Protein AF-W1Y4M2-F1 (afdb_monomer)

Solvent-accessible surface area (backbone atoms only — not comparable to full-atom values): 7647 Å² total; per-residue (Å²): 134,88,75,59,77,91,71,73,67,55,81,85,71,68,74,79,89,86,78,82,62,55,42,86,96,42,93,71,65,16,38,58,56,36,50,49,54,48,40,34,70,77,71,68,44,55,77,74,54,58,80,78,52,89,84,83,92,72,84,88,68,75,69,43,73,35,68,99,82,48,83,41,79,47,55,81,68,53,75,62,47,54,56,49,50,55,49,49,51,54,66,71,70,59,85,86,71,98,59,93,81,86,84,87,88,78,83,73,81,96,108

Mean predicted aligned error: 7.59 Å

Sequence (111 aa):
MQKNAAKVIEGEALDLLIGSRPVKDEEKEGVTKFINSLLEKEYGFIERDLLSAELEIVPAGKARDMGFDRSMVMAYGQDDRVCAYTSLVAMLEVDNVKRTTCCLLVDKEEI

pLDDT: mean 88.63, std 12.81, range [44.97, 98.12]

InterPro domains:
  IPR001948 Peptidase M18 [PF02127] (19-111)
  IPR023358 Peptidase M18, domain 2 [G3DSA:2.30.250.10] (1-57)

Foldseek 3Di:
DDDDPVPPADPVNPDDDPDDDADPPDPPCRTVVVVQVVCCVPPVDGPVVVVVDDDDDFDPDDKDQDDPVSPDIDDPPCPCVVVLVVQVVCVVPDDDDPDDDDDDDDPDPPD

Nearest PDB structures (foldseek):
  2glf-assembly1_A  TM=9.307E-01  e=1.876E-04  Thermotoga maritima
  1y7e-assembly1_A  TM=9.305E-01  e=4.956E-04  Borreliella burgdorferi

Organism: NCBI:txid408170

Structure (mmCIF, N/CA/C/O backbone):
data_AF-W1Y4M2-F1
#
_entry.id   AF-W1Y4M2-F1
#
loop_
_atom_site.group_PDB
_atom_site.id
_atom_site.type_symbol
_atom_site.label_atom_id
_atom_site.label_alt_id
_atom_site.label_comp_id
_atom_site.label_asym_id
_atom_site.label_entity_id
_atom_site.label_seq_id
_atom_site.pdbx_PDB_ins_code
_atom_site.Cartn_x
_atom_site.Cartn_y
_atom_site.Cartn_z
_atom_site.occupancy
_atom_site.B_iso_or_equiv
_atom_site.auth_seq_id
_atom_site.auth_comp_id
_atom_site.auth_asym_id
_atom_site.auth_atom_id
_atom_site.pdbx_PDB_model_num
ATOM 1 N N . MET A 1 1 ? 10.516 30.936 23.538 1.00 44.97 1 MET A N 1
ATOM 2 C CA . MET A 1 1 ? 10.853 29.511 23.743 1.00 44.97 1 MET A CA 1
ATOM 3 C C . MET A 1 1 ? 10.730 28.801 22.405 1.00 44.97 1 MET A C 1
ATOM 5 O O . MET A 1 1 ? 9.619 28.565 21.954 1.00 44.97 1 MET A O 1
ATOM 9 N N . GLN A 1 2 ? 11.857 28.562 21.732 1.00 48.25 2 GLN A N 1
ATOM 10 C CA . GLN A 1 2 ? 11.913 27.779 20.495 1.00 48.25 2 GLN A CA 1
ATOM 11 C C . GLN A 1 2 ? 11.725 26.303 20.856 1.00 48.25 2 GLN A C 1
ATOM 13 O O . GLN A 1 2 ? 12.597 25.710 21.488 1.00 48.25 2 GLN A O 1
ATOM 18 N N . LYS A 1 3 ? 10.586 25.704 20.497 1.00 52.72 3 LYS A N 1
ATOM 19 C CA . LYS A 1 3 ? 10.509 24.242 20.424 1.00 52.72 3 LYS A CA 1
ATOM 20 C C . LYS A 1 3 ? 11.233 23.830 19.139 1.00 52.72 3 LYS A C 1
ATOM 22 O O . LYS A 1 3 ? 10.858 24.285 18.063 1.00 52.72 3 LYS A O 1
ATOM 27 N N . ASN A 1 4 ? 12.282 23.014 19.256 1.00 53.75 4 ASN A N 1
ATOM 28 C CA . ASN A 1 4 ? 12.906 22.359 18.103 1.00 53.75 4 ASN A CA 1
ATOM 29 C C . ASN A 1 4 ? 11.829 21.577 17.337 1.00 53.75 4 ASN A C 1
ATOM 31 O O . ASN A 1 4 ? 11.005 20.913 17.967 1.00 53.75 4 ASN A O 1
ATOM 35 N N . ALA A 1 5 ? 11.843 21.638 16.002 1.00 54.38 5 ALA A N 1
ATOM 36 C CA . ALA A 1 5 ? 10.847 21.009 15.125 1.00 54.38 5 ALA A CA 1
ATOM 37 C C . ALA A 1 5 ? 10.612 19.510 15.426 1.00 54.38 5 ALA A C 1
ATOM 39 O O . ALA A 1 5 ? 9.502 19.015 15.269 1.00 54.38 5 ALA A O 1
ATOM 40 N N . ALA A 1 6 ? 11.620 18.827 15.977 1.00 54.41 6 ALA A N 1
ATOM 41 C CA . ALA A 1 6 ? 11.553 17.441 16.447 1.00 54.41 6 ALA A CA 1
ATOM 42 C C . ALA A 1 6 ? 10.596 17.182 17.638 1.00 54.41 6 ALA A C 1
ATOM 44 O O . ALA A 1 6 ? 10.378 16.032 17.995 1.00 54.41 6 ALA A O 1
ATOM 45 N N . LYS A 1 7 ? 10.041 18.221 18.281 1.00 54.44 7 LYS A N 1
ATOM 46 C CA . LYS A 1 7 ? 9.067 18.128 19.394 1.00 54.44 7 LYS A CA 1
ATOM 47 C C . LYS A 1 7 ? 7.701 18.748 19.060 1.00 54.44 7 LYS A C 1
ATOM 49 O O . LYS A 1 7 ? 6.955 19.112 19.968 1.00 54.44 7 LYS A O 1
ATOM 54 N N . VAL A 1 8 ? 7.406 18.991 17.782 1.00 58.75 8 VAL A N 1
ATOM 55 C CA . VAL A 1 8 ? 6.182 19.715 17.387 1.00 58.75 8 VAL A CA 1
ATO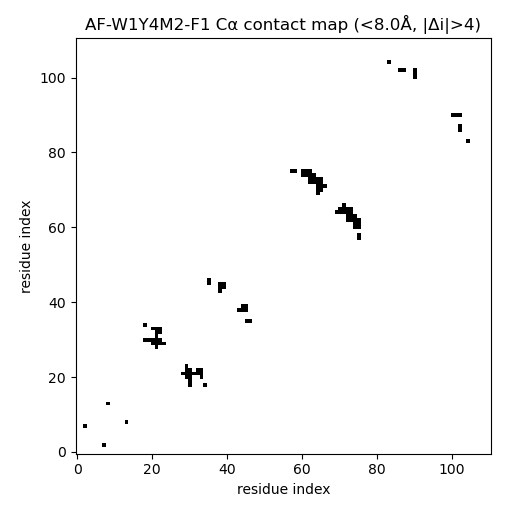M 56 C C . VAL A 1 8 ? 4.970 18.787 17.281 1.00 58.75 8 VAL A C 1
ATOM 58 O O . VAL A 1 8 ? 3.857 19.245 17.515 1.00 58.75 8 VAL A O 1
ATOM 61 N N . ILE A 1 9 ? 5.176 17.497 17.010 1.00 62.97 9 ILE A N 1
ATOM 62 C CA . ILE A 1 9 ? 4.112 16.490 16.955 1.00 62.97 9 ILE A CA 1
ATOM 63 C C . ILE A 1 9 ? 4.592 15.301 17.785 1.00 62.97 9 ILE A C 1
ATOM 65 O O . ILE A 1 9 ? 5.501 14.581 17.380 1.00 62.97 9 ILE A O 1
ATOM 69 N N . GLU A 1 10 ? 4.052 15.153 18.991 1.00 69.00 10 GLU A N 1
ATOM 70 C CA . GLU A 1 10 ? 4.227 13.926 19.773 1.00 69.00 10 GLU A CA 1
ATOM 71 C C . GLU A 1 10 ? 3.447 12.809 19.059 1.00 69.00 10 GLU A C 1
ATOM 73 O O . GLU A 1 10 ? 2.424 13.092 18.442 1.00 69.00 10 GLU A O 1
ATOM 78 N N . GLY A 1 11 ? 3.920 11.557 19.083 1.00 64.00 11 GLY A N 1
ATOM 79 C CA . GLY A 1 11 ? 3.228 10.449 18.397 1.00 64.00 11 GLY A CA 1
ATOM 80 C C . GLY A 1 11 ? 1.768 10.287 18.845 1.00 64.00 11 GLY A C 1
ATOM 81 O O . GLY A 1 11 ? 0.917 9.910 18.051 1.00 64.00 11 GLY A O 1
ATOM 82 N N . GLU A 1 12 ? 1.473 10.689 20.084 1.00 62.88 12 GLU A N 1
ATOM 83 C CA . GLU A 1 12 ? 0.129 10.761 20.67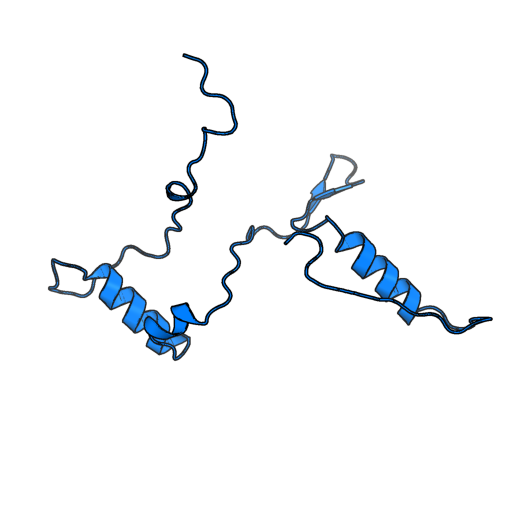4 1.00 62.88 12 GLU A CA 1
ATOM 84 C C . GLU A 1 12 ? -0.777 11.827 20.031 1.00 62.88 12 GLU A C 1
ATOM 86 O O . GLU A 1 12 ? -1.984 11.812 20.218 1.00 62.88 12 GLU A O 1
ATOM 91 N N . ALA A 1 13 ? -0.226 12.766 19.258 1.00 71.00 13 ALA A N 1
ATOM 92 C CA . ALA A 1 13 ? -0.999 13.774 18.534 1.00 71.00 13 ALA A CA 1
ATOM 93 C C . ALA A 1 13 ? -1.461 13.297 17.141 1.00 71.00 13 ALA A C 1
ATOM 95 O O . ALA A 1 13 ? -2.080 14.071 16.409 1.00 71.00 13 ALA A O 1
ATOM 96 N N . LEU A 1 14 ? -1.160 12.049 16.760 1.00 79.69 14 LEU A N 1
ATOM 97 C CA . LEU A 1 14 ? -1.552 11.433 15.486 1.00 79.69 14 LEU A CA 1
ATOM 98 C C . LEU A 1 14 ? -2.790 10.527 15.635 1.00 79.69 14 LEU A C 1
ATOM 100 O O . LEU A 1 14 ? -2.872 9.468 15.014 1.00 79.69 14 LEU A O 1
ATOM 104 N N . ASP A 1 15 ? -3.766 10.951 16.439 1.00 85.00 15 ASP A N 1
ATOM 105 C CA . ASP A 1 15 ? -5.022 10.221 16.618 1.00 85.00 15 ASP A CA 1
ATOM 106 C C . ASP A 1 15 ? -5.920 10.313 15.375 1.00 85.00 15 ASP A C 1
ATOM 108 O O . ASP A 1 15 ? -6.264 11.395 14.885 1.00 85.00 15 ASP A O 1
ATOM 112 N N . LEU A 1 16 ? -6.358 9.153 14.882 1.00 88.56 16 LEU A N 1
ATOM 113 C CA . LEU A 1 16 ? -7.318 9.061 13.786 1.00 88.56 16 LEU A CA 1
ATOM 114 C C . LEU A 1 16 ? -8.745 9.215 14.301 1.00 88.56 16 LEU A C 1
ATOM 116 O O . LEU A 1 16 ? -9.213 8.454 15.148 1.00 88.56 16 LEU A O 1
ATOM 120 N N . LEU A 1 17 ? -9.496 10.129 13.692 1.00 91.25 17 LEU A N 1
ATOM 121 C CA . LEU A 1 17 ? -10.933 10.206 13.908 1.00 91.25 17 LEU A CA 1
ATOM 122 C C . LEU A 1 17 ? -11.660 9.205 13.001 1.00 91.25 17 LEU A C 1
ATOM 124 O O . LEU A 1 17 ? -11.864 9.465 11.817 1.00 91.25 17 LEU A O 1
ATOM 128 N N . ILE A 1 18 ? -12.084 8.077 13.570 1.00 91.31 18 ILE A N 1
ATOM 129 C CA . ILE A 1 18 ? -12.770 7.001 12.829 1.00 91.31 18 ILE A CA 1
ATOM 130 C C . ILE A 1 18 ? -14.299 7.013 12.986 1.00 91.31 18 ILE A C 1
ATOM 132 O O . ILE A 1 18 ? -15.012 6.383 12.206 1.00 91.31 18 ILE A O 1
ATOM 136 N N . GLY A 1 19 ? -14.835 7.745 13.967 1.00 90.62 19 GLY A N 1
ATOM 137 C CA . GLY A 1 19 ? -16.276 7.880 14.157 1.00 90.62 19 GLY A CA 1
ATOM 138 C C . GLY A 1 19 ? -16.666 8.615 15.436 1.00 90.62 19 GLY A C 1
ATOM 139 O O . GLY A 1 19 ? -15.843 8.859 16.311 1.00 90.62 19 GLY A O 1
ATOM 140 N N . SER A 1 20 ? -17.943 8.991 15.525 1.00 91.44 20 SER A N 1
ATOM 141 C CA . SER A 1 20 ? -18.485 9.795 16.634 1.00 91.44 20 SER A CA 1
ATOM 142 C C . SER A 1 20 ? -19.903 9.405 17.066 1.00 91.44 20 SER A C 1
ATOM 144 O O . SER A 1 20 ? -20.458 10.004 17.984 1.00 91.44 20 SER A O 1
ATOM 146 N N . ARG A 1 21 ? -20.520 8.413 16.409 1.00 91.38 21 ARG A N 1
ATOM 147 C CA . ARG A 1 21 ? -21.909 8.010 16.662 1.00 91.38 21 ARG A CA 1
ATOM 148 C C . ARG A 1 21 ? -21.983 6.981 17.800 1.00 91.38 21 ARG A C 1
ATOM 150 O O . ARG A 1 21 ? -21.388 5.919 17.640 1.00 91.38 21 ARG A O 1
ATOM 157 N N . PRO A 1 22 ? -22.731 7.233 18.891 1.00 91.12 22 PRO A N 1
ATOM 158 C CA . PRO A 1 22 ? -22.915 6.257 19.962 1.00 91.12 22 PRO A CA 1
ATOM 159 C C . PRO A 1 22 ? -24.085 5.291 19.703 1.00 91.12 22 PRO A C 1
ATOM 161 O O . PRO A 1 22 ? -24.983 5.574 18.903 1.00 91.12 22 PRO A O 1
ATOM 164 N N . VAL A 1 23 ? -24.099 4.162 20.418 1.00 89.19 23 VAL A N 1
ATOM 165 C CA . VAL A 1 23 ? -25.293 3.313 20.587 1.00 89.19 23 VAL A CA 1
ATOM 166 C C . VAL A 1 23 ? -26.363 4.079 21.385 1.00 89.19 23 VAL A C 1
ATOM 168 O O . VAL A 1 23 ? -26.039 4.914 22.228 1.00 89.19 23 VAL A O 1
ATOM 171 N N . LYS A 1 24 ? -27.649 3.832 21.097 1.00 84.44 24 LYS A N 1
ATOM 172 C CA . LYS A 1 24 ? -28.761 4.455 21.836 1.00 84.44 24 LYS A CA 1
ATOM 173 C C . LYS A 1 24 ? -28.715 4.066 23.318 1.00 84.44 24 LYS A C 1
ATOM 175 O O . LYS A 1 24 ? -28.433 2.915 23.630 1.00 84.44 24 LYS A O 1
ATOM 180 N N . ASP A 1 25 ? -29.038 5.030 24.182 1.00 79.25 25 ASP A N 1
ATOM 181 C CA . ASP A 1 25 ? -29.199 4.866 25.636 1.00 79.25 25 ASP A CA 1
ATOM 182 C C . ASP A 1 25 ? -27.931 4.430 26.400 1.00 79.25 25 ASP A C 1
ATOM 184 O O . ASP A 1 25 ? -28.007 3.983 27.543 1.00 79.25 25 ASP A O 1
ATOM 188 N N . GLU A 1 26 ? -26.750 4.613 25.800 1.00 78.06 26 GLU A N 1
ATOM 189 C CA . GLU A 1 26 ? -25.457 4.305 26.414 1.00 78.06 26 GLU A CA 1
ATOM 190 C C . GLU A 1 26 ? -24.610 5.582 26.578 1.00 78.06 26 GLU A C 1
ATOM 192 O O . GLU A 1 26 ? -24.082 6.128 25.608 1.00 78.06 26 GLU A O 1
ATOM 197 N N . GLU A 1 27 ? -24.463 6.063 27.817 1.00 68.94 27 GLU A N 1
ATOM 198 C CA . GLU A 1 27 ? -23.726 7.306 28.115 1.00 68.94 27 GLU A CA 1
ATOM 199 C C . GLU A 1 27 ? -22.202 7.119 28.195 1.00 68.94 27 GLU A C 1
ATOM 201 O O . GLU A 1 27 ? -21.448 8.069 27.982 1.00 68.94 27 GLU A O 1
ATOM 206 N N . LYS A 1 28 ? -21.725 5.901 28.490 1.00 77.81 28 LYS A N 1
ATOM 207 C CA . LYS A 1 28 ? -20.293 5.575 28.586 1.00 77.81 28 LYS A CA 1
ATOM 208 C C . LYS A 1 28 ? -19.907 4.594 27.490 1.00 77.81 28 LYS A C 1
ATOM 210 O O . LYS A 1 28 ? -20.578 3.590 27.302 1.00 77.81 28 LYS A O 1
ATOM 215 N N . GLU A 1 29 ? -18.835 4.897 26.759 1.00 84.81 29 GLU A N 1
ATOM 216 C CA . GLU A 1 29 ? -18.272 4.031 25.704 1.00 84.81 29 GLU A CA 1
ATOM 217 C C . GLU A 1 29 ? -19.242 3.674 24.558 1.00 84.81 29 GLU A C 1
ATOM 219 O O . GLU A 1 29 ? -18.957 2.798 23.740 1.00 84.81 29 GLU A O 1
ATOM 224 N N . GLY A 1 30 ? -20.368 4.387 24.434 1.00 88.88 30 GLY A N 1
ATOM 225 C CA . GLY A 1 30 ? -21.361 4.136 23.389 1.00 88.88 30 GLY A CA 1
ATOM 226 C C . GLY A 1 30 ? -20.787 4.247 21.975 1.00 88.88 30 GLY A C 1
ATOM 227 O O . GLY A 1 30 ? -21.231 3.528 21.083 1.00 88.88 30 GLY A O 1
ATOM 228 N N . VAL A 1 31 ? -19.782 5.105 21.759 1.00 90.81 31 VAL A N 1
ATOM 229 C CA . VAL A 1 31 ? -19.086 5.233 20.464 1.00 90.81 31 VAL A CA 1
ATOM 230 C C . VAL A 1 31 ? -18.212 4.009 20.187 1.00 90.81 31 VAL A C 1
ATOM 232 O O . VAL A 1 31 ? -18.308 3.434 19.106 1.00 90.81 31 VAL A O 1
ATOM 235 N N . THR A 1 32 ? -17.418 3.558 21.163 1.00 90.44 32 THR A N 1
ATOM 236 C CA . THR A 1 32 ? -16.547 2.378 21.031 1.00 90.44 32 THR A CA 1
ATOM 237 C C . THR A 1 32 ? -17.358 1.123 20.729 1.00 90.44 32 THR A C 1
ATOM 239 O O . THR A 1 32 ? -17.074 0.416 19.765 1.00 90.44 32 THR A O 1
ATOM 242 N N . LYS A 1 33 ? -18.445 0.894 21.479 1.00 91.25 33 LYS A N 1
ATOM 243 C CA . LYS A 1 33 ? -19.368 -0.226 21.230 1.00 91.25 33 LYS A CA 1
ATOM 244 C C . LYS A 1 33 ? -19.969 -0.173 19.827 1.00 91.25 33 LYS A C 1
ATOM 246 O O . LYS A 1 33 ? -20.080 -1.203 19.163 1.00 91.25 33 LYS A O 1
ATOM 251 N N . PHE A 1 34 ? -20.341 1.023 19.369 1.00 92.75 34 PHE A N 1
ATOM 252 C CA . PHE A 1 34 ? -20.890 1.199 18.032 1.00 92.75 34 PHE A CA 1
ATOM 253 C C . PHE A 1 34 ? -19.859 0.843 16.948 1.00 92.75 34 PHE A C 1
ATOM 255 O O . PHE A 1 34 ? -20.186 0.087 16.032 1.00 92.75 34 PHE A O 1
ATOM 262 N N . ILE A 1 35 ? -18.617 1.318 17.071 1.00 93.19 35 ILE A N 1
ATOM 263 C CA . ILE A 1 35 ? -17.540 0.992 16.126 1.00 93.19 35 ILE A CA 1
ATOM 264 C C . ILE A 1 35 ? -17.220 -0.505 16.138 1.00 93.19 35 ILE A C 1
ATOM 266 O O . ILE A 1 35 ? -17.177 -1.100 15.066 1.00 93.19 35 ILE A O 1
ATOM 270 N N . ASN A 1 36 ? -17.099 -1.140 17.306 1.00 92.19 36 ASN A N 1
ATOM 271 C CA . ASN A 1 36 ? -16.857 -2.584 17.393 1.00 92.19 36 ASN A CA 1
ATOM 272 C C . ASN A 1 36 ? -17.961 -3.387 16.686 1.00 92.19 36 ASN A C 1
ATOM 274 O O . ASN A 1 36 ? -17.662 -4.271 15.888 1.00 92.19 36 ASN A O 1
ATOM 278 N N . SER A 1 37 ? -19.232 -3.013 16.883 1.00 92.38 37 SER A N 1
ATOM 279 C CA . SER A 1 37 ? -20.351 -3.654 16.176 1.00 92.38 37 SER A CA 1
ATOM 280 C C . SER A 1 37 ? -20.313 -3.438 14.657 1.00 92.38 37 SER A C 1
ATOM 282 O O . SER A 1 37 ? -20.740 -4.302 13.894 1.00 92.38 37 SER A O 1
ATOM 284 N N . LEU A 1 38 ? -19.808 -2.285 14.204 1.00 93.00 38 LEU A N 1
ATOM 285 C CA . LEU A 1 38 ? -19.653 -1.977 12.786 1.00 93.00 38 LEU A CA 1
ATOM 286 C C . LEU A 1 38 ? -18.527 -2.811 12.164 1.00 93.00 38 LEU A C 1
ATOM 288 O O . LEU A 1 38 ? -18.716 -3.355 11.081 1.00 93.00 38 LEU A O 1
ATOM 292 N N . LEU A 1 39 ? -17.385 -2.928 12.846 1.00 93.31 39 LEU A N 1
ATOM 293 C CA . LEU A 1 39 ? -16.240 -3.709 12.374 1.00 93.31 39 LEU A CA 1
ATOM 294 C C . LEU A 1 39 ? -16.574 -5.200 12.282 1.00 93.31 39 LEU A C 1
ATOM 296 O O . LEU A 1 39 ? -16.320 -5.817 11.248 1.00 93.31 39 LEU A O 1
ATOM 300 N N . GLU A 1 40 ? -17.239 -5.751 13.297 1.00 94.69 40 GLU A N 1
ATOM 301 C CA . GLU A 1 40 ? -17.688 -7.146 13.285 1.00 94.69 40 GLU A CA 1
ATOM 302 C C . GLU A 1 40 ? -18.691 -7.398 12.151 1.00 94.69 40 GLU A C 1
ATOM 304 O O . GLU A 1 40 ? -18.607 -8.401 11.446 1.00 94.69 40 GLU A O 1
ATOM 309 N N . LYS A 1 41 ? -19.615 -6.462 11.912 1.00 95.31 41 LYS A N 1
ATOM 310 C CA . LYS A 1 41 ? -20.628 -6.605 10.863 1.00 95.31 41 LYS A CA 1
ATOM 311 C C . LYS A 1 41 ? -20.061 -6.486 9.443 1.00 95.31 41 LYS A C 1
ATOM 313 O O . LYS A 1 41 ? -20.459 -7.259 8.576 1.00 95.31 41 LYS A O 1
ATOM 318 N N . GLU A 1 42 ? -19.219 -5.487 9.183 1.00 95.56 42 GLU A N 1
ATOM 319 C CA . GLU A 1 42 ? -18.741 -5.175 7.825 1.00 95.56 42 GLU A CA 1
ATOM 320 C C . GLU A 1 42 ? -17.501 -5.993 7.443 1.00 95.56 42 GLU A C 1
ATOM 322 O O . GLU A 1 42 ? -17.342 -6.361 6.279 1.00 95.56 42 GLU A O 1
ATOM 327 N N . TYR A 1 43 ? -16.636 -6.298 8.414 1.00 93.88 43 TYR A N 1
ATOM 328 C CA . TYR A 1 43 ? -15.344 -6.946 8.177 1.00 93.88 43 TYR A CA 1
ATOM 329 C C . TYR A 1 43 ? -15.167 -8.276 8.919 1.00 93.88 43 TYR A C 1
ATOM 331 O O . TYR A 1 43 ? -14.215 -8.997 8.632 1.00 93.88 43 TYR A O 1
ATOM 339 N N . GLY A 1 44 ? -16.071 -8.635 9.837 1.00 94.56 44 GLY A N 1
ATOM 340 C CA . GLY A 1 44 ? -16.058 -9.945 10.495 1.00 94.56 44 GLY A CA 1
ATOM 341 C C . GLY A 1 44 ? -14.991 -10.122 11.574 1.00 94.56 44 GLY A C 1
ATOM 342 O O . GLY A 1 44 ? -14.725 -11.262 11.945 1.00 94.56 44 GLY A O 1
ATOM 343 N N . PHE A 1 45 ? -14.376 -9.041 12.065 1.00 92.19 45 PHE A N 1
ATOM 344 C CA . PHE A 1 45 ? -13.341 -9.107 13.102 1.00 92.19 45 PHE A CA 1
ATOM 345 C C . PHE A 1 45 ? -13.749 -8.362 14.378 1.00 92.19 45 PHE A C 1
ATOM 347 O O . PHE A 1 45 ? -14.518 -7.398 14.342 1.00 92.19 45 PHE A O 1
ATOM 354 N N . ILE A 1 46 ? -13.218 -8.824 15.509 1.00 92.19 46 ILE A N 1
ATOM 355 C CA . ILE A 1 46 ? -13.423 -8.237 16.837 1.00 92.19 46 ILE A CA 1
ATOM 356 C C . ILE A 1 46 ? -12.206 -7.405 17.249 1.00 92.19 46 ILE A C 1
ATOM 358 O O . ILE A 1 46 ? -11.120 -7.543 16.699 1.00 92.19 46 ILE A O 1
ATOM 362 N N . GLU A 1 47 ? -12.352 -6.563 18.271 1.00 89.50 47 GLU A N 1
ATOM 363 C CA . GLU A 1 47 ? -11.285 -5.664 18.745 1.00 89.50 47 GLU A CA 1
ATOM 364 C C . GLU A 1 47 ? -9.949 -6.377 19.013 1.00 89.50 47 GLU A C 1
AT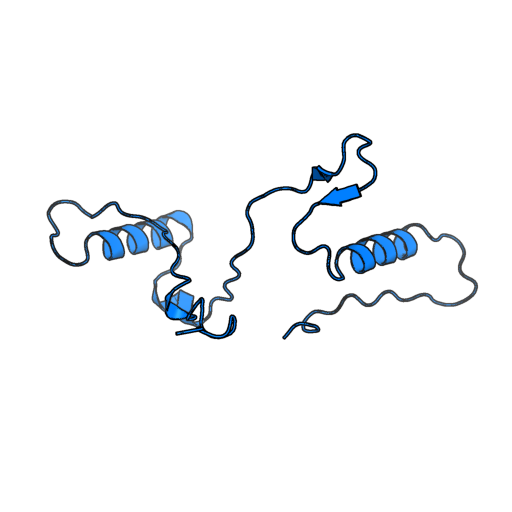OM 366 O O . GLU A 1 47 ? -8.881 -5.855 18.702 1.00 89.50 47 GLU A O 1
ATOM 371 N N . ARG A 1 48 ? -9.998 -7.610 19.531 1.00 92.12 48 ARG A N 1
ATOM 372 C CA . ARG A 1 48 ? -8.802 -8.414 19.805 1.00 92.12 48 ARG A CA 1
ATOM 373 C C . ARG A 1 48 ? -7.978 -8.713 18.548 1.00 92.12 48 ARG A C 1
ATOM 375 O O . ARG A 1 48 ? -6.764 -8.863 18.662 1.00 92.12 48 ARG A O 1
ATOM 382 N N . ASP A 1 49 ? -8.606 -8.782 17.380 1.00 93.50 49 ASP A N 1
ATOM 383 C CA . ASP A 1 49 ? -7.930 -9.103 16.121 1.00 93.50 49 ASP A CA 1
ATOM 384 C C . ASP A 1 49 ? -7.008 -7.963 15.660 1.00 93.50 49 ASP A C 1
AT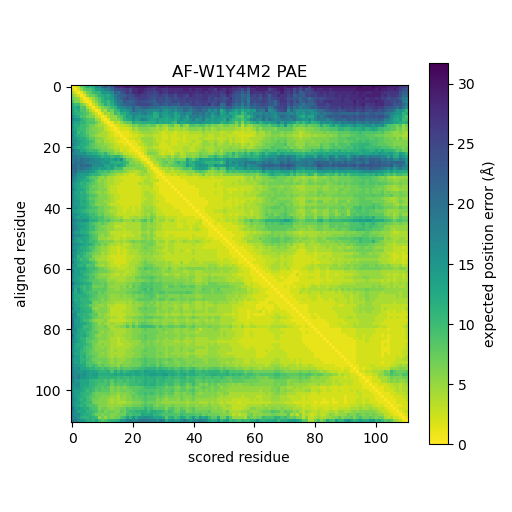OM 386 O O . ASP A 1 49 ? -6.027 -8.212 14.954 1.00 93.50 49 ASP A O 1
ATOM 390 N N . LEU A 1 50 ? -7.236 -6.733 16.148 1.00 91.00 50 LEU A N 1
ATOM 391 C CA . LEU A 1 50 ? -6.341 -5.594 15.922 1.00 91.00 50 LEU A CA 1
ATOM 392 C C . LEU A 1 50 ? -4.942 -5.816 16.515 1.00 91.00 50 LEU A C 1
ATOM 394 O O . LEU A 1 50 ? -3.983 -5.234 16.022 1.00 91.00 50 LEU A O 1
ATOM 398 N N . LEU A 1 51 ? -4.795 -6.684 17.525 1.00 92.44 51 LEU A N 1
ATOM 399 C CA . LEU A 1 51 ? -3.485 -7.008 18.109 1.00 92.44 51 LEU A CA 1
ATOM 400 C C . LEU A 1 51 ? -2.554 -7.723 17.122 1.00 92.44 51 LEU A C 1
ATOM 402 O O . LEU A 1 51 ? -1.337 -7.655 17.270 1.00 92.44 51 LEU A O 1
ATOM 406 N N . SER A 1 52 ? -3.124 -8.436 16.153 1.00 93.25 52 SER A N 1
ATOM 407 C CA . SER A 1 52 ? -2.391 -9.128 15.090 1.00 93.25 52 SER A CA 1
ATOM 408 C C . SER A 1 52 ? -2.501 -8.424 13.739 1.00 93.25 52 SER A C 1
ATOM 410 O O . SER A 1 52 ? -2.032 -8.963 12.740 1.00 93.25 52 SER A O 1
ATOM 412 N N . ALA A 1 53 ? -3.153 -7.261 13.687 1.00 92.88 53 ALA A N 1
ATOM 413 C CA . ALA A 1 53 ? -3.339 -6.528 12.448 1.00 92.88 53 ALA A CA 1
ATOM 414 C C . ALA A 1 53 ? -2.077 -5.740 12.083 1.00 92.88 53 ALA A C 1
ATOM 416 O O . ALA A 1 53 ? -1.426 -5.141 12.937 1.00 92.88 53 ALA A O 1
ATOM 417 N N . GLU A 1 54 ? -1.786 -5.685 10.788 1.00 91.62 54 GLU A N 1
ATOM 418 C CA . GLU A 1 54 ? -0.850 -4.721 10.222 1.00 91.62 54 GLU A CA 1
ATOM 419 C C . GLU A 1 54 ? -1.666 -3.530 9.715 1.00 91.62 54 GLU A C 1
ATOM 421 O O . GLU A 1 54 ? -2.500 -3.666 8.817 1.00 91.62 54 GLU A O 1
ATOM 426 N N . LEU A 1 55 ? -1.488 -2.372 10.352 1.00 90.56 55 LEU A N 1
ATOM 427 C CA . LEU A 1 55 ? -2.240 -1.158 10.047 1.00 90.56 55 LEU A CA 1
ATOM 428 C C . LEU A 1 55 ? -1.314 -0.117 9.427 1.00 90.56 55 LEU A C 1
ATOM 430 O O . LEU A 1 55 ? -0.314 0.270 10.026 1.00 90.56 55 LEU A O 1
ATOM 434 N N . GLU A 1 56 ? -1.700 0.387 8.258 1.00 92.12 56 GLU A N 1
ATOM 435 C CA . GLU A 1 56 ? -0.997 1.460 7.562 1.00 92.12 56 GLU A CA 1
ATOM 436 C C . GLU A 1 56 ? -1.950 2.619 7.281 1.00 92.12 56 GLU A C 1
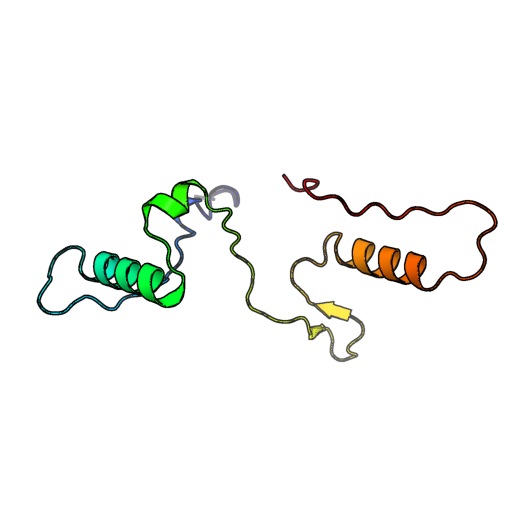ATOM 438 O O . GLU A 1 56 ? -3.013 2.459 6.675 1.00 92.12 56 GLU A O 1
ATOM 443 N N . ILE A 1 57 ? -1.566 3.812 7.726 1.00 92.75 57 ILE A N 1
ATOM 444 C CA . ILE A 1 57 ? -2.342 5.031 7.528 1.00 92.75 57 ILE A CA 1
ATOM 445 C C . ILE A 1 57 ? -1.680 5.788 6.388 1.00 92.75 57 ILE A C 1
ATOM 447 O O . ILE A 1 57 ? -0.566 6.290 6.529 1.00 92.75 57 ILE A O 1
ATOM 451 N N . VAL A 1 58 ? -2.383 5.895 5.263 1.00 94.06 58 VAL A N 1
ATOM 452 C CA . VAL A 1 58 ? -1.849 6.507 4.044 1.00 94.06 58 VAL A CA 1
ATOM 453 C C . VAL A 1 58 ? -2.704 7.689 3.580 1.00 94.06 58 VAL A C 1
ATOM 455 O O . VAL A 1 58 ? -3.914 7.724 3.826 1.00 94.06 58 VAL A O 1
ATOM 458 N N . PRO A 1 59 ? -2.122 8.670 2.868 1.00 94.62 59 PRO A N 1
ATOM 459 C CA . PRO A 1 59 ? -2.891 9.729 2.228 1.00 94.62 59 PRO A CA 1
ATOM 460 C C . PRO A 1 59 ? -3.934 9.168 1.247 1.00 94.62 59 PRO A C 1
ATOM 462 O O . PRO A 1 59 ? -3.602 8.440 0.317 1.00 94.62 59 PRO A O 1
ATOM 465 N N . ALA A 1 60 ? -5.198 9.573 1.396 1.00 94.88 60 ALA A N 1
ATOM 466 C CA . ALA A 1 60 ? -6.299 9.122 0.530 1.00 94.88 60 ALA A CA 1
ATOM 467 C C . ALA A 1 60 ? -6.283 9.738 -0.889 1.00 94.88 60 ALA A C 1
ATOM 469 O O . ALA A 1 60 ? -7.056 9.348 -1.768 1.00 94.88 60 ALA A O 1
ATOM 470 N N . GLY A 1 61 ? -5.443 10.751 -1.114 1.00 95.19 61 GLY A N 1
ATOM 471 C CA . GLY A 1 61 ? -5.362 11.481 -2.376 1.00 95.19 61 GLY A CA 1
ATOM 472 C C . GLY A 1 61 ? -4.761 10.641 -3.504 1.00 95.19 61 GLY A C 1
ATOM 473 O O . GLY A 1 61 ? -3.691 10.058 -3.367 1.00 95.19 61 GLY A O 1
ATOM 474 N N . LYS A 1 62 ? -5.427 10.627 -4.662 1.00 96.19 62 LYS A N 1
ATOM 475 C CA . LYS A 1 62 ? -4.892 10.019 -5.891 1.00 96.19 62 LYS A CA 1
ATOM 476 C C . LYS A 1 62 ? -3.774 10.878 -6.503 1.00 96.19 62 LYS A C 1
ATOM 478 O O . LYS A 1 62 ? -3.808 12.099 -6.373 1.00 96.19 62 LYS A O 1
ATOM 483 N N . ALA A 1 63 ? -2.888 10.248 -7.277 1.00 97.06 63 ALA A N 1
ATOM 484 C CA . ALA A 1 63 ? -1.854 10.926 -8.062 1.00 97.06 63 ALA A CA 1
ATOM 485 C C . ALA A 1 63 ? -2.432 11.963 -9.048 1.00 97.06 63 ALA A C 1
ATOM 487 O O . ALA A 1 63 ? -3.525 11.767 -9.601 1.00 97.06 63 ALA A O 1
ATOM 488 N N . ARG A 1 64 ? -1.716 13.070 -9.267 1.00 97.31 64 ARG A N 1
ATOM 489 C CA . ARG A 1 64 ? -2.107 14.179 -10.158 1.00 97.31 64 ARG A CA 1
ATOM 490 C C . ARG A 1 64 ? -0.899 14.743 -10.895 1.00 97.31 64 ARG A C 1
ATOM 492 O O . ARG A 1 64 ? 0.222 14.636 -10.405 1.00 97.31 64 ARG A O 1
ATOM 499 N N . ASP A 1 65 ? -1.153 15.418 -12.009 1.00 98.12 65 ASP A N 1
ATOM 500 C CA . ASP A 1 65 ? -0.131 16.245 -12.643 1.00 98.12 65 ASP A CA 1
ATOM 501 C C . ASP A 1 65 ? 0.141 17.491 -11.802 1.00 98.12 65 ASP A C 1
ATOM 503 O O . ASP A 1 65 ? -0.761 18.065 -11.182 1.00 98.12 65 ASP A O 1
ATOM 507 N N . MET A 1 66 ? 1.393 17.921 -11.815 1.00 97.00 66 MET A N 1
ATOM 508 C CA . MET A 1 66 ? 1.888 19.076 -11.090 1.00 97.00 66 MET A CA 1
ATOM 509 C C . MET A 1 66 ? 2.535 20.061 -12.066 1.00 97.00 66 MET A C 1
ATOM 511 O O . MET A 1 66 ? 3.273 19.666 -12.966 1.00 97.00 66 MET A O 1
ATOM 515 N N . GLY A 1 67 ? 2.262 21.352 -11.854 1.00 97.38 67 GLY A N 1
ATOM 516 C CA . GLY A 1 67 ? 2.733 22.454 -12.700 1.00 97.38 67 GLY A CA 1
ATOM 517 C C . GLY A 1 67 ? 1.687 22.928 -13.715 1.00 97.38 67 GLY A C 1
ATOM 518 O O . GLY A 1 67 ? 0.800 22.173 -14.112 1.00 97.38 67 GLY A O 1
ATOM 519 N N . PHE A 1 68 ? 1.781 24.194 -14.143 1.00 97.38 68 PHE A N 1
ATOM 520 C CA . PHE A 1 68 ? 0.924 24.745 -15.209 1.00 97.38 68 PHE A CA 1
ATOM 521 C C . PHE A 1 68 ? 1.145 24.041 -16.553 1.00 97.38 68 PHE A C 1
ATOM 523 O O . PHE A 1 68 ? 0.231 23.939 -17.366 1.00 97.38 68 PHE A O 1
ATOM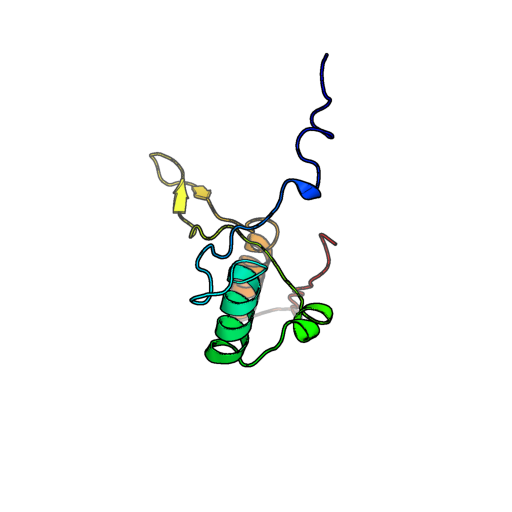 530 N N . ASP A 1 69 ? 2.363 23.554 -16.762 1.00 97.62 69 ASP A N 1
ATOM 531 C CA . ASP A 1 69 ? 2.815 22.772 -17.908 1.00 97.62 69 ASP A CA 1
ATOM 532 C C . ASP A 1 69 ? 2.548 21.265 -17.755 1.00 97.62 69 ASP A C 1
ATOM 534 O O . ASP A 1 69 ? 2.697 20.530 -18.729 1.00 97.62 69 ASP A O 1
ATOM 538 N N . ARG A 1 70 ? 2.130 20.811 -16.561 1.00 97.44 70 ARG A N 1
ATOM 539 C CA . ARG A 1 70 ? 1.853 19.404 -16.227 1.00 97.44 70 ARG A CA 1
ATOM 540 C C . ARG A 1 70 ? 3.057 18.484 -16.470 1.00 97.44 70 ARG A C 1
ATOM 542 O O . ARG A 1 70 ? 2.886 17.328 -16.847 1.00 97.44 70 ARG A O 1
ATOM 549 N N . SER A 1 71 ? 4.273 18.991 -16.269 1.00 97.56 71 SER A N 1
ATOM 550 C CA . SER A 1 71 ? 5.514 18.249 -16.530 1.00 97.56 71 SER A CA 1
ATOM 551 C C . SER A 1 71 ? 5.911 17.275 -15.414 1.00 97.56 71 SER A C 1
ATOM 553 O O . SER A 1 71 ? 6.809 16.457 -15.605 1.00 97.56 71 SER A O 1
ATOM 555 N N . MET A 1 72 ? 5.252 17.341 -14.256 1.00 97.81 72 MET A N 1
ATOM 556 C CA . MET A 1 72 ? 5.582 16.546 -13.072 1.00 97.81 72 MET A CA 1
ATOM 557 C C . MET A 1 72 ? 4.376 15.749 -12.568 1.00 97.81 72 MET A C 1
ATOM 559 O O . MET A 1 72 ? 3.230 16.097 -12.844 1.00 97.81 72 MET A O 1
ATOM 563 N N . VAL A 1 73 ? 4.637 14.712 -11.766 1.00 97.62 73 VAL A N 1
ATOM 564 C CA . VAL A 1 73 ? 3.607 13.880 -11.124 1.00 97.62 73 VAL A CA 1
ATOM 565 C C . VAL A 1 73 ? 3.711 14.004 -9.605 1.00 97.62 73 VAL A C 1
ATOM 567 O O . VAL A 1 73 ? 4.742 13.691 -9.015 1.00 97.62 73 VAL A O 1
ATOM 570 N N . MET A 1 74 ? 2.621 14.405 -8.953 1.00 96.75 74 MET A N 1
ATOM 571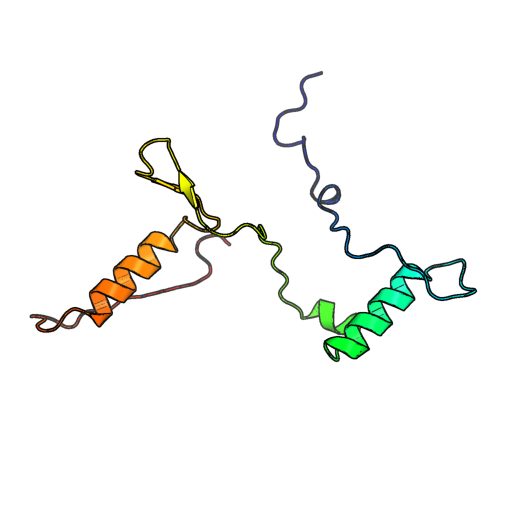 C CA . MET A 1 74 ? 2.491 14.454 -7.496 1.00 96.75 74 MET A CA 1
ATOM 572 C C . MET A 1 74 ? 1.701 13.238 -7.006 1.00 96.75 74 MET A C 1
ATOM 574 O O . MET A 1 74 ? 0.543 13.056 -7.390 1.00 96.75 74 MET A O 1
ATOM 578 N N . ALA A 1 75 ? 2.310 12.410 -6.154 1.00 97.06 75 ALA A N 1
ATOM 579 C CA . ALA A 1 75 ? 1.674 11.224 -5.580 1.00 97.06 75 ALA A CA 1
ATOM 580 C C . ALA A 1 75 ? 2.310 10.826 -4.237 1.00 97.06 75 ALA A C 1
ATOM 582 O O . ALA A 1 75 ? 3.467 11.148 -3.975 1.00 97.06 75 ALA A O 1
ATOM 583 N N . TYR A 1 76 ? 1.552 10.106 -3.405 1.00 96.44 76 TYR A N 1
ATOM 584 C CA . TYR A 1 76 ? 2.077 9.434 -2.215 1.00 96.44 76 TYR A CA 1
ATOM 585 C C . TYR A 1 76 ? 2.841 8.163 -2.604 1.00 96.44 76 TYR A C 1
ATOM 587 O O . TYR A 1 76 ? 2.416 7.441 -3.507 1.00 96.44 76 TYR A O 1
ATOM 595 N N . GLY A 1 77 ? 3.944 7.889 -1.902 1.00 94.56 77 GLY A N 1
ATOM 596 C CA . GLY A 1 77 ? 4.776 6.713 -2.145 1.00 94.56 77 GLY A CA 1
ATOM 597 C C . GLY A 1 77 ? 5.502 6.763 -3.486 1.00 94.56 77 GLY A C 1
ATOM 598 O O . GLY A 1 77 ? 5.654 5.727 -4.111 1.00 94.56 77 GLY A O 1
ATOM 599 N N . GLN A 1 78 ? 5.884 7.952 -3.969 1.00 96.75 78 GLN A N 1
ATOM 600 C CA . GLN A 1 78 ? 6.797 8.058 -5.118 1.00 96.75 78 GLN A CA 1
ATOM 601 C C . GLN A 1 78 ? 8.151 7.425 -4.802 1.00 96.75 78 GLN A C 1
ATOM 603 O O . GLN A 1 78 ? 8.752 6.828 -5.692 1.00 96.75 78 GLN A O 1
ATOM 608 N N . ASP A 1 79 ? 8.586 7.549 -3.545 1.00 95.50 79 ASP A N 1
ATOM 609 C CA . ASP A 1 79 ? 9.823 6.954 -3.063 1.00 95.50 79 ASP A CA 1
ATOM 610 C C . ASP A 1 79 ? 9.825 5.446 -3.313 1.00 95.50 79 ASP A C 1
ATOM 612 O O . ASP A 1 79 ? 8.873 4.747 -2.955 1.00 95.50 79 ASP A O 1
ATOM 616 N N . ASP A 1 80 ? 10.834 5.012 -4.057 1.00 92.56 80 ASP A N 1
ATOM 617 C CA . ASP A 1 80 ? 11.072 3.694 -4.644 1.00 92.56 80 ASP A CA 1
ATOM 618 C C . ASP A 1 80 ? 9.944 2.983 -5.420 1.00 92.56 80 ASP A C 1
ATOM 620 O O . ASP A 1 80 ? 10.242 2.183 -6.313 1.00 92.56 80 ASP A O 1
ATOM 624 N N . ARG A 1 81 ? 8.654 3.308 -5.251 1.00 95.25 81 ARG A N 1
ATOM 625 C CA . ARG A 1 81 ? 7.589 2.719 -6.090 1.00 95.25 81 ARG A CA 1
ATOM 626 C C . ARG A 1 81 ? 7.684 3.183 -7.542 1.00 95.25 81 ARG A C 1
ATOM 628 O O . ARG A 1 81 ? 7.295 2.433 -8.439 1.00 95.25 81 ARG A O 1
ATOM 635 N N . VAL A 1 82 ? 8.224 4.380 -7.802 1.00 96.62 82 VAL A N 1
ATOM 636 C CA . VAL A 1 82 ? 8.497 4.849 -9.174 1.00 96.62 82 VAL A CA 1
ATOM 637 C C . VAL A 1 82 ? 9.594 4.012 -9.846 1.00 96.62 82 VAL A C 1
ATOM 63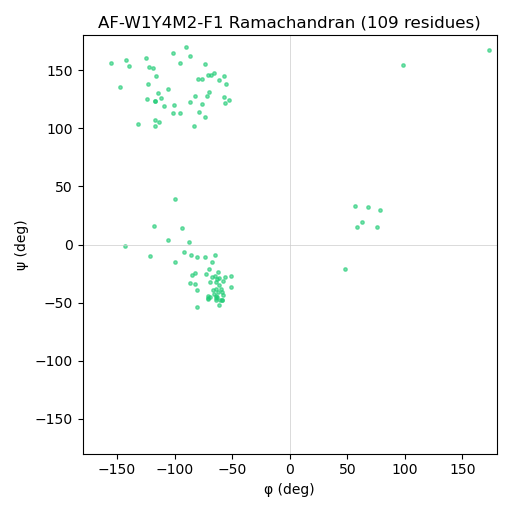9 O O . VAL A 1 82 ? 9.468 3.642 -11.019 1.00 96.62 82 VAL A O 1
ATOM 642 N N . CYS A 1 83 ? 10.628 3.637 -9.087 1.00 97.38 83 CYS A N 1
ATOM 643 C CA . CYS A 1 83 ? 11.707 2.754 -9.527 1.00 97.38 83 CYS A CA 1
ATOM 644 C C . CYS A 1 83 ? 11.199 1.322 -9.713 1.00 97.38 83 CYS A C 1
ATOM 646 O O . CYS A 1 83 ? 11.464 0.703 -10.744 1.00 97.38 83 CYS A O 1
ATOM 648 N N . ALA A 1 84 ? 10.413 0.814 -8.762 1.00 97.50 84 ALA A N 1
ATOM 649 C CA . ALA A 1 84 ? 9.809 -0.512 -8.819 1.00 97.50 84 ALA A CA 1
ATOM 650 C C . ALA A 1 84 ? 8.914 -0.673 -10.054 1.00 97.50 84 ALA A C 1
ATOM 652 O O . ALA A 1 84 ? 9.058 -1.643 -10.797 1.00 97.50 84 ALA A O 1
ATOM 653 N N . TYR A 1 85 ? 8.032 0.299 -10.313 1.00 97.69 85 TYR A N 1
ATOM 654 C CA . TYR A 1 85 ? 7.138 0.264 -11.468 1.00 97.69 85 TYR A CA 1
ATOM 655 C C . TYR A 1 85 ? 7.916 0.261 -12.786 1.00 97.69 85 TYR A C 1
ATOM 657 O O . TYR A 1 85 ? 7.712 -0.614 -13.624 1.00 97.69 85 TYR A O 1
ATOM 665 N N . THR A 1 86 ? 8.837 1.211 -12.966 1.00 97.88 86 THR A N 1
ATOM 666 C CA . THR A 1 86 ? 9.617 1.317 -14.210 1.00 97.88 86 THR A CA 1
ATOM 667 C C . THR A 1 86 ? 10.520 0.104 -14.433 1.00 97.88 86 THR A C 1
ATOM 669 O O . THR A 1 86 ? 10.610 -0.389 -15.558 1.00 97.88 86 THR A O 1
ATOM 672 N N . SER A 1 87 ? 11.119 -0.436 -13.369 1.00 97.62 87 SER A N 1
ATOM 673 C CA . SER A 1 87 ? 11.933 -1.656 -13.426 1.00 97.62 87 SER A CA 1
ATOM 674 C C . SER A 1 87 ? 11.104 -2.887 -13.789 1.00 97.62 87 SER A C 1
ATOM 676 O O . SER A 1 87 ? 11.533 -3.693 -14.614 1.00 97.62 87 SER A O 1
ATOM 678 N N . LEU A 1 88 ? 9.905 -3.022 -13.214 1.00 97.88 88 LEU A N 1
ATOM 679 C CA . LEU A 1 88 ? 8.983 -4.110 -13.529 1.00 97.88 88 LEU A CA 1
ATOM 680 C C . LEU A 1 88 ? 8.522 -4.044 -14.988 1.00 97.88 88 LEU A C 1
ATOM 682 O O . LEU A 1 88 ? 8.585 -5.053 -15.686 1.00 97.88 88 LEU A O 1
ATOM 686 N N . VAL A 1 89 ? 8.097 -2.868 -15.460 1.00 98.06 89 VAL A N 1
ATOM 687 C CA . VAL A 1 89 ? 7.673 -2.670 -16.856 1.00 98.06 89 VAL A CA 1
ATOM 688 C C . VAL A 1 89 ? 8.811 -3.026 -17.813 1.00 98.06 89 VAL A C 1
ATOM 690 O O . VAL A 1 89 ? 8.613 -3.835 -18.715 1.00 98.06 89 VAL A O 1
ATOM 693 N N . ALA A 1 90 ? 10.025 -2.526 -17.564 1.00 97.00 90 ALA A N 1
ATOM 694 C CA . ALA A 1 90 ? 11.191 -2.856 -18.381 1.00 97.00 90 ALA A CA 1
ATOM 695 C C . ALA A 1 90 ? 11.500 -4.364 -18.395 1.00 97.00 90 ALA A C 1
ATOM 697 O O . ALA A 1 90 ? 11.876 -4.909 -19.429 1.00 97.00 90 ALA A O 1
ATOM 698 N N . MET A 1 91 ? 11.328 -5.049 -17.260 1.00 96.50 91 MET A N 1
ATOM 699 C CA . MET A 1 91 ? 11.526 -6.496 -17.150 1.00 96.50 91 MET A CA 1
ATOM 700 C C . MET A 1 91 ? 10.456 -7.303 -17.906 1.00 96.50 91 MET A C 1
ATOM 702 O O . MET A 1 91 ? 10.761 -8.385 -18.400 1.00 96.50 91 MET A O 1
ATOM 706 N N . LEU A 1 92 ? 9.219 -6.804 -17.990 1.00 96.56 92 LEU A N 1
ATOM 707 C CA . LEU A 1 92 ? 8.113 -7.472 -18.688 1.00 96.56 92 LEU A CA 1
ATOM 708 C C . LEU A 1 92 ? 8.127 -7.236 -20.204 1.00 96.56 92 LEU A C 1
ATOM 710 O O . LEU A 1 92 ? 7.723 -8.120 -20.954 1.00 96.56 92 LEU A O 1
ATOM 714 N N . GLU A 1 93 ? 8.570 -6.061 -20.650 1.00 97.12 93 GLU A N 1
ATOM 715 C CA . GLU A 1 93 ? 8.552 -5.658 -22.065 1.00 97.12 93 GLU A CA 1
ATOM 716 C C . GLU A 1 93 ? 9.847 -6.000 -22.823 1.00 97.12 93 GLU A C 1
ATOM 718 O O . GLU A 1 93 ? 9.929 -5.813 -24.037 1.00 97.12 93 GLU A O 1
ATOM 723 N N . VAL A 1 94 ? 10.887 -6.485 -22.136 1.00 95.62 94 VAL A N 1
ATOM 724 C CA . VAL A 1 94 ? 12.152 -6.846 -22.785 1.00 95.62 94 VAL A CA 1
ATOM 725 C C . VAL A 1 94 ? 12.058 -8.210 -23.483 1.00 95.62 94 VAL A C 1
ATOM 727 O O . VAL A 1 94 ? 11.965 -9.251 -22.841 1.00 95.62 94 VAL A O 1
ATOM 730 N N . ASP A 1 95 ? 12.149 -8.219 -24.816 1.00 93.31 95 ASP A N 1
ATOM 731 C CA . ASP A 1 95 ? 12.039 -9.458 -25.605 1.00 93.31 95 ASP A CA 1
ATOM 732 C C . ASP A 1 95 ? 13.340 -10.277 -25.646 1.00 93.31 95 ASP A C 1
ATOM 734 O O . ASP A 1 95 ? 13.368 -11.474 -25.365 1.00 93.31 95 ASP A O 1
ATOM 738 N N . ASN A 1 96 ? 14.447 -9.642 -26.047 1.00 93.56 96 ASN A N 1
ATOM 739 C CA . ASN A 1 96 ? 15.699 -10.333 -26.359 1.00 93.56 96 ASN A CA 1
ATOM 740 C C . ASN A 1 96 ? 16.815 -9.903 -25.408 1.00 93.56 96 ASN A C 1
ATOM 742 O O . ASN A 1 96 ? 17.440 -8.855 -25.590 1.00 93.56 96 ASN A O 1
ATOM 746 N N . VAL A 1 97 ? 17.115 -10.750 -24.423 1.00 95.25 97 VAL A N 1
ATOM 747 C CA . VAL A 1 97 ? 18.194 -10.522 -23.455 1.00 95.25 97 VAL A CA 1
ATOM 748 C C . VAL A 1 97 ? 19.394 -11.424 -23.734 1.00 95.25 97 VAL A C 1
ATOM 750 O O . VAL A 1 97 ? 19.274 -12.627 -23.947 1.00 95.25 97 VAL A O 1
ATOM 753 N N . LYS A 1 98 ? 20.600 -10.848 -23.707 1.00 95.94 98 LYS A N 1
ATOM 754 C CA . LYS A 1 98 ? 21.855 -11.606 -23.883 1.00 95.94 98 LYS A CA 1
ATOM 755 C C . LYS A 1 98 ? 22.202 -12.467 -22.661 1.00 95.94 98 LYS A C 1
ATOM 757 O O . LYS A 1 98 ? 22.967 -13.423 -22.768 1.00 95.94 98 LYS A O 1
ATOM 762 N N . ARG A 1 99 ? 21.711 -12.077 -21.485 1.00 95.38 99 ARG A N 1
ATOM 763 C CA . ARG A 1 99 ? 21.929 -12.734 -20.192 1.00 95.38 99 ARG A CA 1
ATOM 764 C C . ARG A 1 99 ? 20.619 -12.723 -19.422 1.00 95.38 99 ARG A C 1
ATOM 766 O O . ARG A 1 99 ? 19.821 -11.813 -19.624 1.00 95.38 99 ARG A O 1
ATOM 773 N N . THR A 1 100 ? 20.444 -13.688 -18.526 1.00 95.19 100 THR A N 1
ATOM 774 C CA . THR A 1 100 ? 19.305 -13.725 -17.607 1.00 95.19 100 THR A CA 1
ATOM 775 C C . THR A 1 100 ? 19.187 -12.401 -16.861 1.00 95.19 100 THR A C 1
ATOM 777 O O . THR A 1 100 ? 20.144 -11.955 -16.226 1.00 95.19 100 THR A O 1
ATOM 780 N N . THR A 1 101 ? 18.020 -11.779 -16.957 1.00 95.00 101 THR A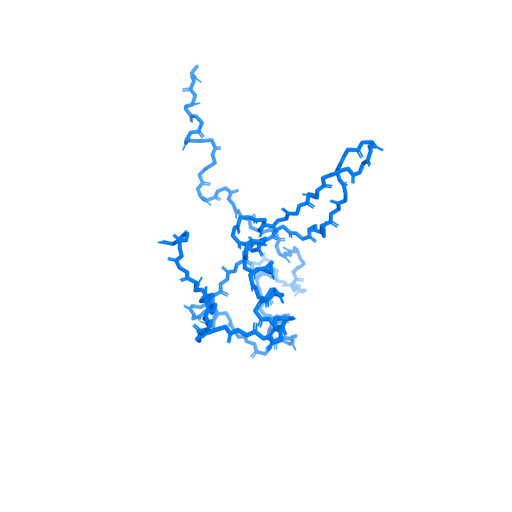 N 1
ATOM 781 C CA . THR A 1 101 ? 17.656 -10.575 -16.214 1.00 95.00 101 THR A CA 1
ATOM 782 C C . THR A 1 101 ? 16.897 -10.957 -14.946 1.00 95.00 101 THR A C 1
ATOM 784 O O . THR A 1 101 ? 16.327 -12.044 -14.848 1.00 95.00 101 THR A O 1
ATOM 787 N N . CYS A 1 102 ? 16.926 -10.081 -13.945 1.00 95.06 102 CYS A N 1
ATOM 788 C CA . CYS A 1 102 ? 16.199 -10.257 -12.694 1.00 95.06 102 CYS A CA 1
ATOM 789 C C . CYS A 1 102 ? 15.779 -8.883 -12.170 1.00 95.06 102 CYS A C 1
ATOM 791 O O . CYS A 1 102 ? 16.587 -7.954 -12.175 1.00 95.06 102 CYS A O 1
ATOM 793 N N . CYS A 1 103 ? 14.533 -8.772 -11.716 1.00 96.56 103 CYS A N 1
ATOM 794 C CA . CYS A 1 103 ? 14.010 -7.610 -11.011 1.00 96.56 103 CYS A CA 1
ATOM 795 C C . CYS A 1 103 ? 13.616 -8.064 -9.603 1.00 96.56 103 CYS A C 1
ATOM 797 O O . CYS A 1 103 ? 12.842 -9.010 -9.457 1.00 96.56 103 CYS A O 1
ATOM 799 N N . LEU A 1 104 ? 14.185 -7.422 -8.582 1.00 96.31 104 LEU A N 1
ATOM 800 C CA . LEU A 1 104 ? 13.903 -7.709 -7.179 1.00 96.31 104 LEU A CA 1
ATOM 801 C C . LEU A 1 104 ? 13.102 -6.549 -6.602 1.00 96.31 104 LEU A C 1
ATOM 803 O O . LEU A 1 104 ? 13.582 -5.420 -6.585 1.00 96.31 104 LEU A O 1
ATOM 807 N N . LEU A 1 105 ? 11.891 -6.849 -6.144 1.00 96.69 105 LEU A N 1
ATOM 808 C CA . LEU A 1 105 ? 11.007 -5.907 -5.469 1.00 96.69 105 LEU A CA 1
ATOM 809 C C . LEU A 1 105 ? 10.864 -6.391 -4.030 1.00 96.69 105 LEU A C 1
ATOM 811 O O . LEU A 1 105 ? 10.233 -7.421 -3.787 1.00 96.69 105 LEU A O 1
ATOM 815 N N . VAL A 1 106 ? 11.525 -5.705 -3.103 1.00 95.69 106 VAL A N 1
ATOM 816 C CA . VAL A 1 106 ? 11.615 -6.105 -1.696 1.00 95.69 106 VAL A CA 1
ATOM 817 C C . VAL A 1 106 ? 10.942 -5.063 -0.814 1.00 95.69 106 VAL A C 1
ATOM 819 O O . VAL A 1 106 ? 10.971 -3.877 -1.121 1.00 95.69 106 VAL A O 1
ATOM 822 N N . ASP A 1 107 ? 10.311 -5.529 0.258 1.00 92.31 107 ASP A N 1
ATOM 823 C CA . ASP A 1 107 ? 9.824 -4.675 1.339 1.00 92.31 107 ASP A CA 1
ATOM 824 C C . ASP A 1 107 ? 10.926 -4.530 2.402 1.00 92.31 107 ASP A C 1
ATOM 826 O O . ASP A 1 107 ? 11.906 -5.282 2.393 1.00 92.31 107 ASP A O 1
ATOM 830 N N . LYS A 1 108 ? 10.718 -3.613 3.347 1.00 89.06 108 LYS A N 1
ATOM 831 C CA . LYS A 1 108 ? 11.552 -3.377 4.525 1.00 89.06 108 LYS A CA 1
ATOM 832 C C . LYS A 1 108 ? 12.847 -2.586 4.300 1.00 89.06 108 LYS A C 1
ATOM 834 O O . LYS A 1 108 ? 13.819 -2.776 5.022 1.00 89.06 108 LYS A O 1
ATOM 839 N N . GLU A 1 109 ? 12.850 -1.693 3.316 1.00 91.12 109 GLU A N 1
ATOM 840 C CA . GLU A 1 109 ? 13.930 -0.713 3.124 1.00 91.12 109 GLU A CA 1
ATOM 841 C C . GLU A 1 109 ? 13.775 0.500 4.069 1.00 91.12 109 GLU A C 1
ATOM 843 O O . GLU A 1 109 ? 14.748 0.899 4.702 1.00 91.12 109 GLU A O 1
ATOM 848 N N . GLU A 1 110 ? 12.536 0.962 4.282 1.00 82.44 110 GLU A N 1
ATOM 849 C CA . GLU A 1 110 ? 12.174 2.115 5.134 1.00 82.44 110 GLU A CA 1
ATOM 850 C C . GLU A 1 110 ? 11.805 1.754 6.596 1.00 82.44 110 GLU A C 1
ATOM 852 O O . GLU A 1 110 ? 11.181 2.556 7.301 1.00 82.44 110 GLU A O 1
ATOM 857 N N . ILE A 1 111 ? 12.110 0.531 7.058 1.00 61.09 111 ILE A N 1
ATOM 858 C CA . ILE A 1 111 ? 11.717 0.026 8.397 1.00 61.09 111 ILE A CA 1
ATOM 859 C C . ILE A 1 111 ? 12.882 -0.255 9.341 1.00 61.09 111 ILE A C 1
ATOM 861 O O . ILE A 1 111 ? 13.955 -0.707 8.885 1.00 61.09 111 ILE A O 1
#

Secondary structure (DSSP, 8-state):
----GGGSS-GGG-------PPPTT--SSHHHHHHHHHHHHHH---GGGGGG--------PPPEEESTT--EEE-TT-TTHHHHHHHHHHHHH----SS-------S-S--

Radius of gyration: 22.51 Å; Cα contacts (8 Å, |Δi|>4): 55; chains: 1; bounding box: 51×43×55 Å